Protein AF-A0A822BDF3-F1 (afdb_m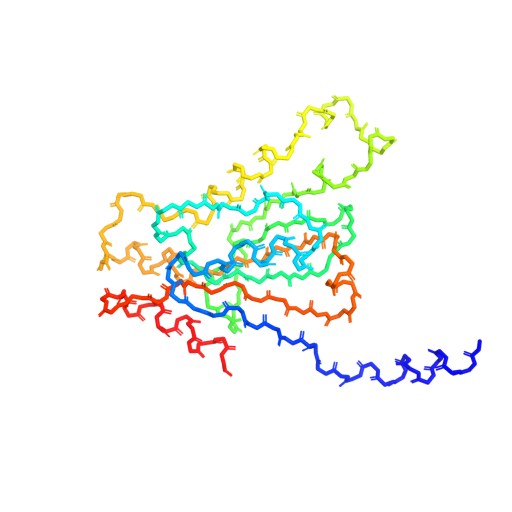onomer_lite)

Secondary structure (DSSP, 8-state):
-HHHHHHHHTTTS-PEEEEE--BTTSSHHHHHHHHTT--S-S---SS----S-EEEEE--GGG-EEEEEES-TTS-EEEEEEE-GGGTS-TTS--TTGGG--HHHHHHHHHHHHSPPTTS-TT-HHHHHHHT-EEEEEE--TTGGGTEEEEE-PPB-TT--HHHHHHHHTT-

Organism: NCBI:txid392032

Foldseek 3Di:
DVVVVVVVVPVPPDQAEAEQAAAPPPCSQVCVCVLQVHHNLEDDDHDFQALAKEKEAADPLQQWKKFWWAPADPDTDTPDIGRRSLARDDPVPDDPVSVPDYSVNSNVVNSVLGGQDPPDDQAHPVNLRSRRIHMYTYYHGPNNVVRYMYIYAGHDDPDHHVSSVVNVVSVD

InterPro domains:
  IPR027417 P-loop containing nucleoside triphosphate hydrolase [G3DSA:3.40.50.300] (18-169)
  IPR027417 P-loop containing nucleoside triphosphate hydrolase [SSF52540] (13-159)
  IPR045063 Dynamin, N-terminal [PF00350] (18-157)

Structure (mmCIF, N/CA/C/O backbone):
data_AF-A0A822BDF3-F1
#
_entry.id   AF-A0A822BDF3-F1
#
loop_
_atom_site.group_PDB
_atom_site.id
_atom_site.type_symbol
_atom_site.label_atom_id
_atom_site.label_alt_id
_atom_site.label_comp_id
_atom_site.label_asym_id
_atom_site.label_entity_id
_atom_site.label_seq_id
_atom_site.pdbx_PDB_ins_code
_atom_site.Cartn_x
_atom_site.Cartn_y
_atom_site.Cartn_z
_atom_site.occupancy
_atom_site.B_iso_or_equiv
_atom_site.auth_seq_id
_atom_site.auth_comp_id
_atom_site.auth_asym_id
_atom_site.auth_atom_id
_atom_site.pdbx_PDB_model_num
ATOM 1 N N . SER A 1 1 ? -9.858 -18.990 30.419 1.00 60.47 1 SER A N 1
ATOM 2 C CA . SER A 1 1 ? -9.818 -20.350 29.847 1.00 60.47 1 SER A CA 1
ATOM 3 C C . SER A 1 1 ? -8.378 -20.661 29.498 1.00 60.47 1 SER A C 1
ATOM 5 O O . SER A 1 1 ? -7.812 -19.934 28.689 1.00 60.47 1 SER A O 1
ATOM 7 N N . ASP A 1 2 ? -7.784 -21.692 30.100 1.00 58.38 2 ASP A N 1
ATOM 8 C CA . ASP A 1 2 ? -6.378 -22.078 29.877 1.00 58.38 2 ASP A CA 1
ATOM 9 C C . ASP A 1 2 ? -6.056 -22.399 28.407 1.00 58.38 2 ASP A C 1
ATOM 11 O O . ASP A 1 2 ? -4.925 -22.223 27.965 1.00 58.38 2 ASP A O 1
ATOM 15 N N . LYS A 1 3 ? -7.073 -22.714 27.590 1.00 48.81 3 LYS A N 1
ATOM 16 C CA . LYS A 1 3 ? -6.939 -22.865 26.131 1.00 48.81 3 LYS A CA 1
ATOM 17 C C . LYS A 1 3 ? -6.468 -21.586 25.418 1.00 48.81 3 LYS A C 1
ATOM 19 O O . LYS A 1 3 ? -5.695 -21.676 24.473 1.00 48.81 3 LYS A O 1
ATOM 24 N N . MET A 1 4 ? -6.891 -20.399 25.876 1.00 53.84 4 MET A N 1
ATOM 25 C CA . MET A 1 4 ? -6.448 -19.111 25.304 1.00 53.84 4 MET A CA 1
ATOM 26 C C . MET A 1 4 ? -5.009 -18.758 25.690 1.00 53.84 4 MET A C 1
ATOM 28 O O . MET A 1 4 ? -4.361 -17.981 24.995 1.00 53.84 4 MET A O 1
ATOM 32 N N . LYS A 1 5 ? -4.502 -19.317 26.793 1.00 57.72 5 LYS A N 1
ATOM 33 C CA . LYS A 1 5 ? -3.111 -19.136 27.218 1.00 57.72 5 LYS A CA 1
ATOM 34 C C . LYS A 1 5 ? -2.176 -19.988 26.359 1.00 57.72 5 LYS A C 1
ATOM 36 O O . LYS A 1 5 ? -1.221 -19.456 25.814 1.00 57.72 5 LYS A O 1
ATOM 41 N N . ILE A 1 6 ? -2.561 -21.243 26.115 1.00 58.34 6 ILE A N 1
ATOM 42 C CA . ILE A 1 6 ? -1.851 -22.175 25.226 1.00 58.34 6 ILE A CA 1
ATOM 43 C C . ILE A 1 6 ? -1.781 -21.625 23.789 1.00 58.34 6 ILE A C 1
ATOM 45 O O . ILE A 1 6 ? -0.707 -21.584 23.206 1.00 58.34 6 ILE A O 1
ATOM 49 N N . LEU A 1 7 ? -2.881 -21.101 23.231 1.00 53.97 7 LEU A N 1
ATOM 50 C CA . LEU A 1 7 ? -2.868 -20.456 21.903 1.00 53.97 7 LEU A CA 1
ATOM 51 C C . LEU A 1 7 ? -1.951 -19.220 21.828 1.00 53.97 7 LEU A C 1
ATOM 53 O O . LEU A 1 7 ? -1.361 -18.961 20.785 1.00 53.97 7 LEU A O 1
ATOM 57 N N . ASN A 1 8 ? -1.813 -18.469 22.925 1.00 57.12 8 ASN A N 1
ATOM 58 C CA . ASN A 1 8 ? -0.892 -17.333 22.997 1.00 57.12 8 ASN A CA 1
ATOM 59 C C . ASN A 1 8 ? 0.572 -17.756 23.199 1.00 57.12 8 ASN A C 1
ATOM 61 O O . ASN A 1 8 ? 1.459 -17.007 22.809 1.00 57.12 8 ASN A O 1
ATOM 65 N N . GLU A 1 9 ? 0.834 -18.925 23.784 1.00 53.66 9 GLU A N 1
ATOM 66 C CA . GLU A 1 9 ? 2.182 -19.500 23.911 1.00 53.66 9 GLU A CA 1
ATOM 67 C C . GLU A 1 9 ? 2.686 -20.089 22.579 1.00 53.66 9 GLU A C 1
ATOM 69 O O . GLU A 1 9 ? 3.887 -20.097 22.336 1.00 53.66 9 GLU A O 1
ATOM 74 N N . PHE A 1 10 ? 1.779 -20.462 21.666 1.00 50.16 10 PHE A N 1
ATOM 75 C CA . PHE A 1 10 ? 2.088 -20.839 20.276 1.00 50.16 10 PHE A CA 1
ATOM 76 C C . PHE A 1 10 ? 2.166 -19.643 19.299 1.00 50.16 10 PHE A C 1
ATOM 78 O O . PHE A 1 10 ? 2.151 -19.840 18.086 1.00 50.16 10 PHE A O 1
ATOM 85 N N . LYS A 1 11 ? 2.306 -18.398 19.787 1.00 48.06 11 LYS A N 1
ATOM 86 C CA . LYS A 1 11 ? 2.527 -17.165 18.986 1.00 48.06 11 LYS A CA 1
ATOM 87 C C . LYS A 1 11 ? 3.875 -17.105 18.239 1.00 48.06 11 LYS A C 1
ATOM 89 O O . LYS A 1 11 ? 4.392 -16.029 17.963 1.00 48.06 11 LYS A O 1
ATOM 94 N N . THR A 1 12 ? 4.452 -18.249 17.904 1.00 48.97 12 THR A N 1
ATOM 95 C CA . THR A 1 12 ? 5.615 -18.372 17.018 1.00 48.97 12 THR A CA 1
ATOM 96 C C . THR A 1 12 ? 5.219 -18.860 15.629 1.00 48.97 12 THR A C 1
ATOM 98 O O . THR A 1 12 ? 6.073 -19.342 14.893 1.00 48.97 12 THR A O 1
ATOM 101 N N . PHE A 1 13 ? 3.936 -18.796 15.262 1.00 52.25 13 PHE A N 1
ATOM 102 C CA . PHE A 1 13 ? 3.586 -18.893 13.852 1.00 52.25 13 PHE A CA 1
ATOM 103 C C . PHE A 1 13 ? 4.123 -17.642 13.165 1.00 52.25 13 PHE A C 1
ATOM 105 O O . PHE A 1 13 ? 3.762 -16.525 13.535 1.00 52.25 13 PHE A O 1
ATOM 112 N N . GLU A 1 14 ? 5.032 -17.855 12.214 1.00 63.41 14 GLU A N 1
ATOM 113 C CA . GLU A 1 14 ? 5.418 -16.861 11.219 1.00 63.41 14 GLU A CA 1
ATOM 114 C C . GLU A 1 14 ? 4.142 -16.175 10.710 1.00 63.41 14 GLU A C 1
ATOM 116 O O . GLU A 1 14 ? 3.136 -16.847 10.460 1.00 63.41 14 GLU A O 1
ATOM 121 N N . GLU A 1 15 ? 4.144 -14.840 10.651 1.00 75.25 15 GLU A N 1
ATOM 122 C CA . GLU A 1 15 ? 2.994 -14.072 10.163 1.00 75.25 15 GLU A CA 1
ATOM 123 C C . GLU A 1 15 ? 2.497 -14.676 8.844 1.00 75.25 15 GLU A C 1
ATOM 125 O O . GLU A 1 15 ? 3.287 -14.921 7.932 1.00 75.25 15 GLU A O 1
ATOM 130 N N . VAL A 1 16 ? 1.191 -14.931 8.726 1.00 88.69 16 VAL A N 1
ATOM 131 C CA . VAL A 1 16 ? 0.646 -15.490 7.485 1.00 88.69 16 VAL A CA 1
ATOM 132 C C . VAL A 1 16 ? 0.722 -14.409 6.415 1.00 88.69 16 VAL A C 1
ATOM 134 O O . VAL A 1 16 ? 0.063 -13.377 6.525 1.00 88.69 16 VAL A O 1
ATOM 137 N N . GLN A 1 17 ? 1.510 -14.644 5.371 1.00 91.38 17 GLN A N 1
ATOM 138 C CA . GLN A 1 17 ? 1.686 -13.700 4.270 1.00 91.38 17 GLN A CA 1
ATOM 139 C C . GLN A 1 17 ? 0.873 -14.134 3.046 1.00 91.38 17 GLN A C 1
ATOM 141 O O . GLN A 1 17 ? 0.961 -15.273 2.591 1.00 91.38 17 GLN A O 1
ATOM 146 N N . LEU A 1 18 ? 0.078 -13.214 2.499 1.00 92.56 18 LEU A N 1
ATOM 147 C CA . LEU A 1 18 ? -0.719 -13.416 1.290 1.00 92.56 18 LEU A CA 1
ATOM 148 C C . LEU A 1 18 ? -0.289 -12.423 0.212 1.00 92.56 18 LEU A C 1
ATOM 150 O O . LEU A 1 18 ? -0.632 -11.247 0.288 1.00 92.56 18 LEU A O 1
ATOM 154 N N . ALA A 1 19 ? 0.394 -12.896 -0.827 1.00 92.31 19 ALA A N 1
ATOM 155 C CA . ALA A 1 19 ? 0.682 -12.090 -2.010 1.00 92.31 19 ALA A CA 1
ATOM 156 C C . ALA A 1 19 ? -0.431 -12.222 -3.060 1.00 92.31 19 ALA A C 1
ATOM 158 O O . ALA A 1 19 ? -0.803 -13.324 -3.469 1.00 92.31 19 ALA A O 1
ATOM 159 N N . VAL A 1 20 ? -0.960 -11.087 -3.519 1.00 91.88 20 VAL A N 1
ATOM 160 C CA . VAL A 1 20 ? -1.953 -11.007 -4.593 1.00 91.88 20 VAL A CA 1
ATOM 161 C C . VAL A 1 20 ? -1.238 -10.658 -5.892 1.00 91.88 20 VAL A C 1
ATOM 163 O O . VAL A 1 20 ? -0.814 -9.523 -6.113 1.00 91.88 20 VAL A O 1
ATOM 166 N N . CYS A 1 21 ? -1.126 -11.657 -6.765 1.00 88.62 21 CYS A N 1
ATOM 167 C CA . CYS A 1 21 ? -0.378 -11.593 -8.017 1.00 88.62 21 CYS A CA 1
ATOM 168 C C . CYS A 1 21 ? -1.298 -11.744 -9.233 1.00 88.62 21 CYS A C 1
ATOM 170 O O . CYS A 1 21 ? -2.319 -12.431 -9.185 1.00 88.62 21 CYS A O 1
ATOM 172 N N . GLY A 1 22 ? -0.940 -11.116 -10.353 1.00 85.94 22 GLY A N 1
ATOM 173 C CA . GLY A 1 22 ? -1.681 -11.261 -11.608 1.00 85.94 22 GLY A CA 1
ATOM 174 C C . GLY A 1 22 ? -1.492 -10.094 -12.567 1.00 85.94 22 GLY A C 1
ATOM 175 O O . GLY A 1 22 ? -1.015 -9.028 -12.184 1.00 85.94 22 GLY A O 1
ATOM 176 N N . TYR A 1 23 ? -1.911 -10.279 -13.819 1.00 84.94 23 TYR A N 1
ATOM 177 C CA . TYR A 1 23 ? -1.822 -9.259 -14.867 1.00 84.94 23 TYR A CA 1
ATOM 178 C C . TYR A 1 23 ? -2.514 -7.938 -14.494 1.00 84.94 23 TYR A C 1
ATOM 180 O O . TYR A 1 23 ? -3.370 -7.861 -13.602 1.00 84.94 23 TYR A O 1
ATOM 188 N N . ASN A 1 24 ? -2.156 -6.862 -15.195 1.00 81.62 24 ASN A N 1
ATOM 189 C CA . ASN A 1 24 ? -2.893 -5.609 -15.072 1.00 81.62 24 ASN A CA 1
ATOM 190 C C . ASN A 1 24 ? -4.365 -5.792 -15.457 1.00 81.62 24 ASN A C 1
ATOM 192 O O . ASN A 1 24 ? -4.706 -6.547 -16.364 1.00 81.62 24 ASN A O 1
ATOM 196 N N . SER A 1 25 ? -5.243 -5.121 -14.708 1.00 81.62 25 SER A N 1
ATOM 197 C CA . SER A 1 25 ? -6.700 -5.222 -14.859 1.00 81.62 25 SER A CA 1
ATOM 198 C C . SER A 1 25 ? -7.308 -6.623 -14.632 1.00 81.62 25 SER A C 1
ATOM 200 O O . SER A 1 25 ? -8.447 -6.846 -15.026 1.00 81.62 25 SER A O 1
ATOM 202 N N . SER A 1 26 ? -6.626 -7.540 -13.930 1.00 87.00 26 SER A N 1
ATOM 203 C CA . SER A 1 26 ? -7.176 -8.864 -13.567 1.00 87.00 26 SER A CA 1
ATOM 204 C C . SER A 1 26 ? -8.151 -8.862 -12.376 1.00 87.00 26 SER A C 1
ATOM 206 O O . SER A 1 26 ? -8.642 -9.914 -11.981 1.00 87.00 26 SER A O 1
ATOM 208 N N . GLY A 1 27 ? -8.418 -7.697 -11.775 1.00 87.94 27 GLY A N 1
ATOM 209 C CA . GLY A 1 27 ? -9.310 -7.565 -10.618 1.00 87.94 27 GLY A CA 1
ATOM 210 C C . GLY A 1 27 ? -8.632 -7.629 -9.244 1.00 87.94 27 GLY A C 1
ATOM 211 O O . GLY A 1 27 ? -9.346 -7.623 -8.246 1.00 87.94 27 GLY A O 1
ATOM 212 N N . LYS A 1 28 ? -7.288 -7.621 -9.161 1.00 90.31 28 LYS A N 1
ATOM 213 C CA . LYS A 1 28 ? -6.530 -7.631 -7.885 1.00 90.31 28 LYS A CA 1
ATOM 214 C C . LYS A 1 28 ? -7.037 -6.599 -6.877 1.00 90.31 28 LYS A C 1
ATOM 216 O O . LYS A 1 28 ? -7.404 -6.945 -5.763 1.00 90.31 28 LYS A O 1
ATOM 221 N N . THR A 1 29 ? -7.142 -5.340 -7.297 1.00 89.25 29 THR A N 1
ATOM 222 C CA . THR A 1 29 ? -7.598 -4.244 -6.435 1.00 89.25 29 THR A CA 1
ATOM 223 C C . THR A 1 29 ? -9.030 -4.455 -5.939 1.00 89.25 29 THR A C 1
ATOM 225 O O . THR A 1 29 ? -9.319 -4.203 -4.775 1.00 89.25 29 THR A O 1
ATOM 228 N N . SER A 1 30 ? -9.923 -4.965 -6.795 1.00 90.06 30 SER A N 1
ATOM 229 C CA . SER A 1 30 ? -11.306 -5.274 -6.414 1.00 90.06 30 SER A CA 1
ATOM 230 C C . SER A 1 30 ? -11.380 -6.433 -5.421 1.00 90.06 30 SER A C 1
ATOM 232 O O . SER A 1 30 ? -12.142 -6.358 -4.458 1.00 90.06 30 SER A O 1
ATOM 234 N N . PHE A 1 31 ? -10.565 -7.474 -5.623 1.00 92.50 31 PHE A N 1
ATOM 235 C CA . PHE A 1 31 ? -10.399 -8.551 -4.651 1.00 92.50 31 PHE A CA 1
ATOM 236 C C . PHE A 1 31 ? -9.905 -7.999 -3.311 1.00 92.50 31 PHE A C 1
ATOM 238 O O . PHE A 1 31 ? -10.518 -8.283 -2.290 1.00 92.50 31 PHE A O 1
ATOM 245 N N . LEU A 1 32 ? -8.870 -7.154 -3.311 1.00 93.06 32 LEU A N 1
ATOM 246 C CA . LEU A 1 32 ? -8.308 -6.555 -2.098 1.00 93.06 32 LEU A CA 1
ATOM 247 C C . LEU A 1 32 ? -9.313 -5.683 -1.343 1.00 93.06 32 LEU A C 1
ATOM 249 O O . LEU A 1 32 ? -9.397 -5.792 -0.124 1.00 93.06 32 LEU A O 1
ATOM 253 N N . HIS A 1 33 ? -10.108 -4.854 -2.030 1.00 90.56 33 HIS A N 1
ATOM 254 C CA . HIS A 1 33 ? -11.178 -4.083 -1.378 1.00 90.56 33 HIS A CA 1
ATOM 255 C C . HIS A 1 33 ? -12.146 -5.011 -0.638 1.00 90.56 33 HIS A C 1
ATOM 257 O O . HIS A 1 33 ? -12.414 -4.826 0.551 1.00 90.56 33 HIS A O 1
ATOM 263 N N . HIS A 1 34 ? -12.620 -6.058 -1.317 1.00 92.50 34 HIS A N 1
ATOM 264 C CA . HIS A 1 34 ? -13.544 -7.011 -0.712 1.00 92.50 34 HIS A CA 1
ATOM 265 C C . HIS A 1 34 ? -12.898 -7.789 0.444 1.00 92.50 34 HIS A C 1
ATOM 267 O O . HIS A 1 34 ? -13.466 -7.861 1.531 1.00 92.50 34 HIS A O 1
ATOM 273 N N . PHE A 1 35 ? -11.693 -8.316 0.226 1.00 94.06 35 PHE A N 1
ATOM 274 C CA . PHE A 1 35 ? -10.956 -9.138 1.180 1.00 94.06 35 PHE A CA 1
ATOM 275 C C . PHE A 1 35 ? -10.597 -8.366 2.451 1.00 94.06 35 PHE A C 1
ATOM 277 O O . PHE A 1 35 ? -10.816 -8.856 3.552 1.00 94.06 35 PHE A O 1
ATOM 284 N N . LEU A 1 36 ? -10.124 -7.123 2.327 1.00 93.19 36 LEU A N 1
ATOM 285 C CA . LEU A 1 36 ? -9.780 -6.288 3.481 1.00 93.19 36 LEU A CA 1
ATOM 286 C C . LEU A 1 36 ? -11.017 -5.767 4.232 1.00 93.19 36 LEU A C 1
ATOM 288 O O . LEU A 1 36 ? -10.867 -5.147 5.290 1.00 93.19 36 LEU A O 1
ATOM 292 N N . GLY A 1 37 ? -12.230 -5.979 3.708 1.00 89.88 37 GLY A N 1
ATOM 293 C CA . GLY A 1 37 ? -13.466 -5.464 4.300 1.00 89.88 37 GLY A CA 1
ATOM 294 C C . GLY A 1 37 ? -13.516 -3.934 4.309 1.00 89.88 37 GLY A C 1
ATOM 295 O O . GLY A 1 37 ? -14.114 -3.330 5.203 1.00 89.88 37 GLY A O 1
ATOM 296 N N . LYS A 1 38 ? -12.842 -3.293 3.349 1.00 81.56 38 LYS A N 1
ATOM 297 C CA . LYS A 1 38 ? -12.767 -1.835 3.211 1.00 81.56 38 LYS A CA 1
ATOM 298 C C . LYS A 1 38 ? -13.252 -1.425 1.830 1.00 81.56 38 LYS A C 1
ATOM 300 O O . LYS A 1 38 ? -13.026 -2.120 0.852 1.00 81.56 38 LYS A O 1
ATOM 305 N N . GLY A 1 39 ? -13.938 -0.285 1.757 1.00 79.44 39 GLY A N 1
ATOM 306 C CA . GLY A 1 39 ? -14.457 0.246 0.496 1.00 79.44 39 GLY A CA 1
ATOM 307 C C . GLY A 1 39 ? -13.358 0.622 -0.510 1.00 79.44 39 GLY A C 1
ATOM 308 O O . GLY A 1 39 ? -12.203 0.235 -0.389 1.00 79.44 39 GLY A O 1
ATOM 309 N N . ASN A 1 40 ? -13.706 1.436 -1.503 1.00 80.94 40 ASN A N 1
ATOM 310 C CA . ASN A 1 40 ? -12.818 1.791 -2.616 1.00 80.94 40 ASN A CA 1
ATOM 311 C C . ASN A 1 40 ? -11.709 2.795 -2.224 1.00 80.94 40 ASN A C 1
ATOM 313 O O . ASN A 1 40 ? -11.722 3.932 -2.696 1.00 80.94 40 ASN A O 1
ATOM 317 N N . PHE A 1 41 ? -10.770 2.396 -1.361 1.00 82.88 41 PHE A N 1
ATOM 318 C CA . PHE A 1 41 ? -9.692 3.264 -0.865 1.00 82.88 41 PHE A CA 1
ATOM 319 C C . PHE A 1 41 ? -8.393 3.145 -1.675 1.00 82.88 41 PHE A C 1
ATOM 321 O O . PHE A 1 41 ? -7.658 4.116 -1.800 1.00 82.88 41 PHE A O 1
ATOM 328 N N . LEU A 1 42 ? -8.122 1.981 -2.274 1.00 84.81 42 LEU A N 1
ATOM 329 C CA . LEU A 1 42 ? -7.022 1.854 -3.237 1.00 84.81 42 LEU A CA 1
ATOM 330 C C . LEU A 1 42 ? -7.394 2.484 -4.586 1.00 84.81 42 LEU A C 1
ATOM 332 O O . LEU A 1 42 ? -8.556 2.392 -5.014 1.00 84.81 42 LEU A O 1
ATOM 336 N N . PRO A 1 43 ? -6.429 3.100 -5.289 1.00 78.44 43 PRO A N 1
ATOM 337 C CA . PRO A 1 43 ? -6.646 3.563 -6.645 1.00 78.44 43 PRO A CA 1
ATOM 338 C C . PRO A 1 43 ? -6.959 2.365 -7.550 1.00 78.44 43 PRO A C 1
ATOM 340 O O . PRO A 1 43 ? -6.274 1.352 -7.542 1.00 78.44 43 PRO A O 1
ATOM 343 N N . ALA A 1 44 ? -8.023 2.491 -8.339 1.00 71.12 44 ALA A N 1
ATOM 344 C CA . ALA A 1 44 ? -8.437 1.507 -9.332 1.00 71.12 44 ALA A CA 1
ATOM 345 C C . ALA A 1 44 ? -8.698 2.243 -10.649 1.00 71.12 44 ALA A C 1
ATOM 347 O O . ALA A 1 44 ? -9.336 3.300 -10.649 1.00 71.12 44 ALA A O 1
ATOM 348 N N . GLY A 1 45 ? -8.199 1.704 -11.761 1.00 61.72 45 GLY A N 1
ATOM 349 C CA . GLY A 1 45 ? -8.285 2.335 -13.077 1.00 61.72 45 GLY A CA 1
ATOM 350 C C . GLY A 1 45 ? -7.739 1.445 -14.194 1.00 61.72 45 GLY A C 1
ATOM 351 O O . GLY A 1 45 ? -7.158 0.391 -13.939 1.00 61.72 45 GLY A O 1
ATOM 352 N N . LYS A 1 46 ? -7.949 1.863 -15.448 1.00 48.56 46 LYS A N 1
ATOM 353 C CA . LYS A 1 46 ? -7.352 1.213 -16.624 1.00 48.56 46 LYS A CA 1
ATOM 354 C C . LYS A 1 46 ? -5.885 1.653 -16.738 1.00 48.56 46 LYS A C 1
ATOM 356 O O . LYS A 1 46 ? -5.637 2.841 -16.919 1.00 48.56 46 LYS A O 1
ATOM 361 N N . GLY A 1 47 ? -4.943 0.714 -16.630 1.00 54.69 47 GLY A N 1
ATOM 362 C CA . GLY A 1 47 ? -3.494 0.957 -16.727 1.00 54.69 47 GLY A CA 1
ATOM 363 C C . GLY A 1 47 ? -2.695 0.373 -15.555 1.00 54.69 47 GLY A C 1
ATOM 364 O O . GLY A 1 47 ? -3.266 -0.250 -14.661 1.00 54.69 47 GLY A O 1
ATOM 365 N N . ALA A 1 48 ? -1.374 0.572 -15.560 1.00 56.19 48 ALA A N 1
ATOM 366 C CA . ALA A 1 48 ? -0.488 0.208 -14.451 1.00 56.19 48 ALA A CA 1
ATOM 367 C C . ALA A 1 48 ? -0.706 1.177 -13.274 1.00 56.19 48 ALA A C 1
ATOM 369 O O . ALA A 1 48 ? -0.038 2.204 -13.162 1.00 56.19 48 ALA A O 1
ATOM 370 N N . VAL A 1 49 ? -1.722 0.897 -12.456 1.00 59.56 49 VAL A N 1
ATOM 371 C CA . VAL A 1 49 ? -2.101 1.742 -11.311 1.00 59.56 49 VAL A CA 1
ATOM 372 C C . VAL A 1 49 ? -1.249 1.430 -10.082 1.00 59.56 49 VAL A C 1
ATOM 374 O O . VAL A 1 49 ? -0.871 2.354 -9.370 1.00 59.56 49 VAL A O 1
ATOM 377 N N . THR A 1 50 ? -0.898 0.160 -9.875 1.00 62.38 50 THR A N 1
ATOM 378 C CA . THR A 1 50 ? 0.035 -0.271 -8.832 1.00 62.38 50 THR A CA 1
ATOM 379 C C . THR A 1 50 ? 1.357 -0.634 -9.505 1.00 62.38 50 THR A C 1
ATOM 381 O O . THR A 1 50 ? 1.434 -1.636 -10.210 1.00 62.38 50 THR A O 1
ATOM 384 N N . ALA A 1 51 ? 2.377 0.211 -9.354 1.00 76.44 51 ALA A N 1
ATOM 385 C CA . ALA A 1 51 ? 3.733 -0.036 -9.867 1.00 76.44 51 ALA A CA 1
ATOM 386 C C . ALA A 1 51 ? 4.770 -0.190 -8.736 1.00 76.44 51 ALA A C 1
ATOM 388 O O . ALA A 1 51 ? 5.963 -0.283 -8.992 1.00 76.44 51 ALA A O 1
ATOM 389 N N . ARG A 1 52 ? 4.297 -0.246 -7.487 1.00 86.62 52 ARG A N 1
ATOM 390 C CA . ARG A 1 52 ? 5.072 -0.513 -6.272 1.00 86.62 52 ARG A CA 1
ATOM 391 C C . ARG A 1 52 ? 4.462 -1.700 -5.544 1.00 86.62 52 ARG A C 1
ATOM 393 O O . ARG A 1 52 ? 3.262 -1.935 -5.666 1.00 86.62 52 ARG A O 1
ATOM 400 N N . VAL A 1 53 ? 5.260 -2.419 -4.768 1.00 89.38 53 VAL A N 1
ATOM 401 C CA . VAL A 1 53 ? 4.716 -3.412 -3.835 1.00 89.38 53 VAL A CA 1
ATOM 402 C C . VAL A 1 53 ? 4.036 -2.673 -2.682 1.00 89.38 53 VAL A C 1
ATOM 404 O O . VAL A 1 53 ? 4.599 -1.725 -2.125 1.00 89.38 53 VAL A O 1
ATOM 407 N N . VAL A 1 54 ? 2.820 -3.094 -2.331 1.00 92.56 54 VAL A N 1
ATOM 408 C CA . VAL A 1 54 ? 2.058 -2.531 -1.210 1.00 92.56 54 VAL A CA 1
ATOM 409 C C . VAL A 1 54 ? 1.805 -3.615 -0.182 1.00 92.56 54 VAL A C 1
ATOM 411 O O . VAL A 1 54 ? 1.115 -4.586 -0.469 1.00 92.56 54 VAL A O 1
ATOM 414 N N . LYS A 1 55 ? 2.323 -3.437 1.025 1.00 94.25 55 LYS A N 1
ATOM 415 C CA . LYS A 1 55 ? 2.076 -4.296 2.179 1.00 94.25 55 LYS A CA 1
ATOM 416 C C . LYS A 1 55 ? 0.941 -3.716 3.017 1.00 94.25 55 LYS A C 1
ATOM 418 O O . LYS A 1 55 ? 0.983 -2.550 3.395 1.00 94.25 55 LYS A O 1
ATOM 423 N N . PHE A 1 56 ? -0.043 -4.533 3.353 1.00 95.62 56 PHE A N 1
ATOM 424 C CA . PHE A 1 56 ? -1.105 -4.217 4.294 1.00 95.62 56 PHE A CA 1
ATOM 425 C C . PHE A 1 56 ? -0.874 -4.971 5.592 1.00 95.62 56 PHE A C 1
ATOM 427 O O . PHE A 1 56 ? -0.745 -6.196 5.591 1.00 95.62 56 PHE A O 1
ATOM 434 N N . SER A 1 57 ? -0.887 -4.232 6.693 1.00 95.94 57 SER A N 1
ATOM 435 C CA . SER A 1 57 ? -0.770 -4.779 8.040 1.00 95.94 57 SER A CA 1
ATOM 436 C C . SER A 1 57 ? -1.852 -4.197 8.938 1.00 95.94 57 SER A C 1
ATOM 438 O O . SER A 1 57 ? -2.407 -3.125 8.677 1.00 95.94 57 SER A O 1
ATOM 440 N N . TYR A 1 58 ? -2.187 -4.921 10.000 1.00 96.00 58 TYR A N 1
ATOM 441 C CA . TYR A 1 58 ? -3.169 -4.435 10.954 1.00 96.00 58 TYR A CA 1
ATOM 442 C C . TYR A 1 58 ? -2.622 -3.253 11.753 1.00 96.00 58 TYR A C 1
ATOM 444 O O . TYR A 1 58 ? -1.477 -3.260 12.202 1.00 96.00 58 TYR A O 1
ATOM 452 N N . ALA A 1 59 ? -3.478 -2.262 11.973 1.00 96.56 59 ALA A N 1
ATOM 453 C CA . ALA A 1 59 ? -3.350 -1.322 13.074 1.00 96.56 59 ALA A CA 1
ATOM 454 C C . ALA A 1 59 ? -4.745 -0.900 13.544 1.00 96.56 59 ALA A C 1
ATOM 456 O O . ALA A 1 59 ? -5.665 -0.835 12.721 1.00 96.56 59 ALA A O 1
ATOM 457 N N . PRO A 1 60 ? -4.919 -0.571 14.833 1.00 95.56 60 PRO A N 1
ATOM 458 C CA . PRO A 1 60 ? -6.142 0.072 15.293 1.00 95.56 60 PRO A CA 1
ATOM 459 C C . PRO A 1 60 ? -6.351 1.417 14.575 1.00 95.56 60 PRO A C 1
ATOM 461 O O . PRO A 1 60 ? -5.423 1.995 14.003 1.00 95.56 60 PRO A O 1
ATOM 464 N N . ALA A 1 61 ? -7.586 1.927 14.593 1.00 93.31 61 ALA A N 1
ATOM 465 C CA . ALA A 1 61 ? -7.957 3.136 13.857 1.00 93.31 61 ALA A CA 1
ATOM 466 C C . ALA A 1 61 ? -7.111 4.356 14.250 1.00 93.31 61 ALA A C 1
ATOM 468 O O . ALA A 1 61 ? -6.798 5.178 13.397 1.00 93.31 61 ALA A O 1
ATOM 469 N N . GLU A 1 62 ? -6.712 4.454 15.515 1.00 93.81 62 GLU A N 1
ATOM 470 C CA . GLU A 1 62 ? -5.891 5.519 16.091 1.00 93.81 62 GLU A CA 1
ATOM 471 C C . GLU A 1 62 ? -4.458 5.531 15.543 1.00 93.81 62 GLU A C 1
ATOM 473 O O . GLU A 1 62 ? -3.821 6.586 15.512 1.00 93.81 62 GLU A O 1
ATOM 478 N N . GLU A 1 63 ? -3.970 4.389 15.062 1.00 96.38 63 GLU A N 1
ATOM 479 C CA . GLU A 1 63 ? -2.598 4.193 14.581 1.00 96.38 63 GLU A CA 1
ATOM 480 C C . GLU A 1 63 ? -2.509 3.978 13.066 1.00 96.38 63 GLU A C 1
ATOM 482 O O . GLU A 1 63 ? -1.425 3.677 12.547 1.00 96.38 63 GLU A O 1
ATOM 487 N N . ALA A 1 64 ? -3.633 4.115 12.356 1.00 95.75 64 ALA A N 1
ATOM 488 C CA . ALA A 1 64 ? -3.682 3.897 10.923 1.00 95.75 64 ALA A CA 1
ATOM 489 C C . ALA A 1 64 ? -2.748 4.872 10.193 1.00 95.75 64 ALA A C 1
ATOM 491 O O . ALA A 1 64 ? -2.778 6.088 10.404 1.00 95.75 64 ALA A O 1
ATOM 492 N N . ARG A 1 65 ? -1.903 4.342 9.309 1.00 96.88 65 ARG A N 1
ATOM 493 C CA . ARG A 1 65 ? -0.831 5.111 8.665 1.00 96.88 65 ARG A CA 1
ATOM 494 C C . ARG A 1 65 ? -0.406 4.509 7.336 1.00 96.88 65 ARG A C 1
ATOM 496 O O . ARG A 1 65 ? -0.601 3.321 7.096 1.00 96.88 65 ARG A O 1
ATOM 503 N N . LEU A 1 66 ? 0.217 5.333 6.503 1.00 96.44 66 LEU A N 1
ATOM 504 C CA . LEU A 1 66 ? 0.944 4.903 5.313 1.00 96.44 66 LEU A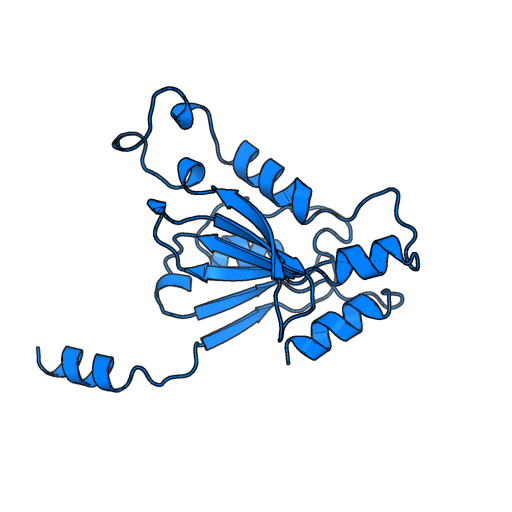 CA 1
ATOM 505 C C . LEU A 1 66 ? 2.415 5.282 5.466 1.00 96.44 66 LEU A C 1
ATOM 507 O O . LEU A 1 66 ? 2.727 6.421 5.821 1.00 96.44 66 LEU A O 1
ATOM 511 N N . LEU A 1 67 ? 3.304 4.335 5.189 1.00 96.38 67 LEU A N 1
ATOM 512 C CA . LEU A 1 67 ? 4.745 4.536 5.125 1.00 96.38 67 LEU A CA 1
ATOM 513 C C . LEU A 1 67 ? 5.209 4.369 3.684 1.00 96.38 67 LEU A C 1
ATOM 515 O O . LEU A 1 67 ? 4.836 3.405 3.017 1.00 96.38 67 LEU A O 1
ATOM 519 N N . VAL A 1 68 ? 6.051 5.292 3.232 1.00 94.50 68 VAL A N 1
ATOM 520 C CA . VAL A 1 68 ? 6.855 5.108 2.021 1.00 94.50 68 VAL A CA 1
ATOM 521 C C . VAL A 1 68 ? 8.246 4.715 2.478 1.00 94.50 68 VAL A C 1
ATOM 523 O O . VAL A 1 68 ? 8.910 5.503 3.158 1.00 94.50 68 VAL A O 1
ATOM 526 N N . GLN A 1 69 ? 8.669 3.511 2.126 1.00 93.75 69 GLN A N 1
ATOM 527 C CA . GLN A 1 69 ? 9.944 2.941 2.533 1.00 93.75 69 GLN A CA 1
ATOM 528 C C . GLN A 1 69 ? 10.862 2.871 1.315 1.00 93.75 69 GLN A C 1
ATOM 530 O O . GLN A 1 69 ? 10.485 2.319 0.285 1.00 93.75 69 GLN A O 1
ATOM 535 N N . GLY A 1 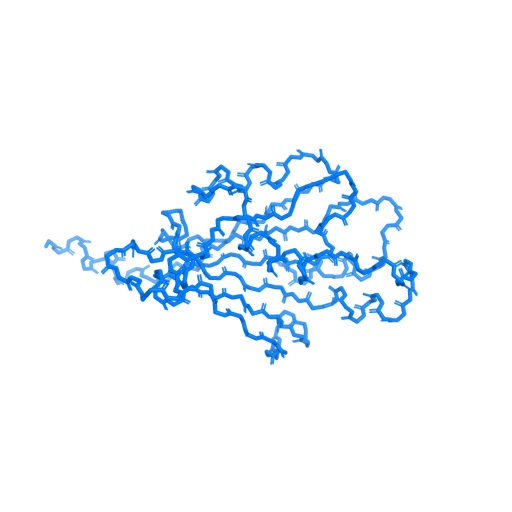70 ? 12.058 3.441 1.429 1.00 90.25 70 GLY A N 1
ATOM 536 C CA . GLY A 1 70 ? 13.134 3.235 0.459 1.00 90.25 70 GLY A CA 1
ATOM 537 C C . GLY A 1 70 ? 14.188 2.268 0.986 1.00 90.25 70 GLY A C 1
ATOM 538 O O . GLY A 1 70 ? 14.090 1.803 2.117 1.00 90.25 70 GLY A O 1
ATOM 539 N N . GLY A 1 71 ? 15.229 2.007 0.193 1.00 79.69 71 GLY A N 1
ATOM 540 C CA . GLY A 1 71 ? 16.350 1.152 0.616 1.00 79.69 71 GLY A CA 1
ATOM 541 C C . GLY A 1 71 ? 16.104 -0.355 0.470 1.00 79.69 71 GLY A C 1
ATOM 542 O O . GLY A 1 71 ? 16.923 -1.143 0.933 1.00 79.69 71 GLY A O 1
ATOM 543 N N . GLY A 1 72 ? 15.015 -0.751 -0.198 1.00 74.25 72 GLY A N 1
ATOM 544 C CA . GLY A 1 72 ? 14.659 -2.150 -0.439 1.00 74.25 72 GLY A CA 1
ATOM 545 C C . GLY A 1 72 ? 13.965 -2.828 0.747 1.00 74.25 72 GLY A C 1
ATOM 546 O O . GLY A 1 72 ? 13.833 -2.262 1.834 1.00 74.25 72 GLY A O 1
ATOM 547 N N . PHE A 1 73 ? 13.505 -4.061 0.530 1.00 73.00 73 PHE A N 1
ATOM 548 C CA . PHE A 1 73 ? 12.629 -4.779 1.464 1.00 73.00 73 PHE A CA 1
ATOM 549 C C . PHE A 1 73 ? 13.328 -5.203 2.770 1.00 73.00 73 PHE A C 1
ATOM 551 O O . PHE A 1 73 ? 12.723 -5.195 3.841 1.00 73.00 73 PHE A O 1
ATOM 558 N N . HIS A 1 74 ? 14.623 -5.531 2.703 1.00 77.00 74 HIS A N 1
ATOM 559 C CA . HIS A 1 74 ? 15.397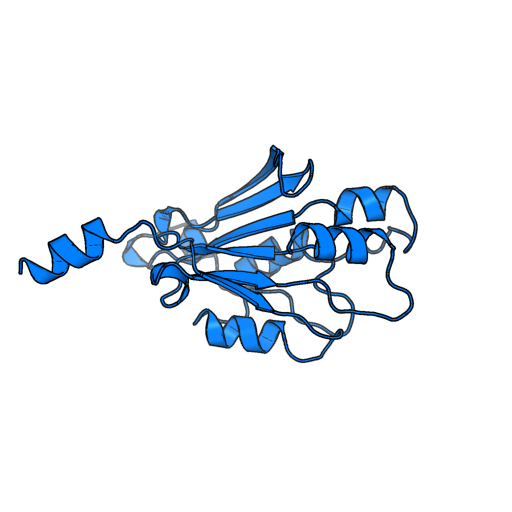 -6.046 3.842 1.00 77.00 74 HIS A CA 1
ATOM 560 C C . HIS A 1 74 ? 16.055 -4.967 4.709 1.00 77.00 74 HIS A C 1
ATOM 562 O O . HIS A 1 74 ? 16.563 -5.258 5.792 1.00 77.00 74 HIS A O 1
ATOM 568 N N . SER A 1 75 ? 16.104 -3.721 4.245 1.00 81.94 75 SER A N 1
ATOM 569 C CA . SER A 1 75 ? 16.700 -2.607 4.993 1.00 81.94 75 SER A CA 1
ATOM 570 C C . SER A 1 75 ? 15.911 -1.322 4.756 1.00 81.94 75 SER A C 1
ATOM 572 O O . SER A 1 75 ? 16.440 -0.351 4.210 1.00 81.94 75 SER A O 1
ATOM 574 N N . PRO A 1 76 ? 14.627 -1.317 5.154 1.00 87.25 76 PRO A N 1
ATOM 575 C CA . PRO A 1 76 ? 13.743 -0.210 4.863 1.00 87.25 76 PRO A CA 1
ATOM 576 C C . PRO A 1 76 ? 14.128 1.049 5.630 1.00 87.25 76 PRO A C 1
ATOM 578 O O . PRO A 1 76 ? 14.371 1.027 6.838 1.00 87.25 76 PRO A O 1
ATOM 581 N N . VAL A 1 77 ? 14.116 2.172 4.920 1.00 92.12 77 VAL A N 1
ATOM 582 C CA . VAL A 1 77 ? 14.261 3.511 5.484 1.00 92.12 77 VAL A CA 1
ATOM 583 C C . VAL A 1 77 ? 12.997 4.300 5.188 1.00 92.12 77 VAL A C 1
ATOM 585 O O . VAL A 1 77 ? 12.646 4.526 4.028 1.00 92.12 77 VAL A O 1
ATOM 588 N N . THR A 1 78 ? 12.332 4.768 6.243 1.00 95.31 78 THR A N 1
ATOM 589 C CA . THR A 1 78 ? 11.106 5.554 6.104 1.00 95.31 78 THR A CA 1
ATOM 590 C C . THR A 1 78 ? 11.413 6.907 5.476 1.00 95.31 78 THR A C 1
ATOM 592 O O . THR A 1 78 ? 12.038 7.770 6.089 1.00 95.31 78 THR A O 1
ATOM 595 N N . LYS A 1 79 ? 10.936 7.094 4.244 1.00 94.88 79 LYS A N 1
ATOM 596 C CA . LYS A 1 79 ? 11.020 8.348 3.488 1.00 94.88 79 LYS A CA 1
ATOM 597 C C . LYS A 1 79 ? 9.867 9.285 3.826 1.00 94.88 79 LYS A C 1
ATOM 599 O O . LYS A 1 79 ? 10.060 10.496 3.908 1.00 94.88 79 LYS A O 1
ATOM 604 N N . LYS A 1 80 ? 8.660 8.736 3.994 1.00 95.62 80 LYS A N 1
ATOM 605 C CA . LYS A 1 80 ? 7.446 9.501 4.312 1.00 95.62 80 LYS A CA 1
ATOM 606 C C . LYS A 1 80 ? 6.534 8.724 5.256 1.00 95.62 80 LYS A C 1
ATOM 608 O O . LYS A 1 80 ? 6.468 7.499 5.187 1.00 95.62 80 LYS A O 1
ATOM 613 N N . LEU A 1 81 ? 5.795 9.466 6.077 1.00 95.62 81 LEU A N 1
ATOM 614 C CA . LEU A 1 81 ? 4.760 8.970 6.980 1.00 95.62 81 LEU A CA 1
ATOM 615 C C . LEU A 1 81 ? 3.497 9.814 6.791 1.00 95.62 81 LEU A C 1
ATOM 617 O O . LEU A 1 81 ? 3.533 11.032 6.963 1.00 95.62 81 LEU A O 1
ATOM 621 N N . PHE A 1 82 ? 2.380 9.155 6.502 1.00 94.88 82 PHE A N 1
ATOM 622 C CA . PHE A 1 82 ? 1.064 9.777 6.411 1.00 94.88 82 PHE A CA 1
ATOM 623 C C . PHE A 1 82 ? 0.160 9.232 7.506 1.00 94.88 82 PHE A C 1
ATOM 625 O O . PHE A 1 82 ? 0.041 8.020 7.684 1.00 94.88 82 PHE A O 1
ATOM 632 N N . ASN A 1 83 ? -0.498 10.136 8.227 1.00 93.69 83 ASN A N 1
ATOM 633 C CA . ASN A 1 83 ? -1.476 9.778 9.243 1.00 93.69 83 ASN A CA 1
ATOM 634 C C . ASN A 1 83 ? -2.831 9.496 8.581 1.00 93.69 83 ASN A C 1
ATOM 636 O O . ASN A 1 83 ? -3.481 10.417 8.074 1.00 93.69 83 ASN A O 1
ATOM 640 N N . LEU A 1 84 ? -3.259 8.233 8.615 1.00 92.81 84 LEU A N 1
ATOM 641 C CA . LEU A 1 84 ? -4.545 7.802 8.076 1.00 92.81 84 LEU A CA 1
ATOM 642 C C . LEU A 1 84 ? -5.634 7.673 9.150 1.00 92.81 84 LEU A C 1
ATOM 644 O O . LEU A 1 84 ? -6.800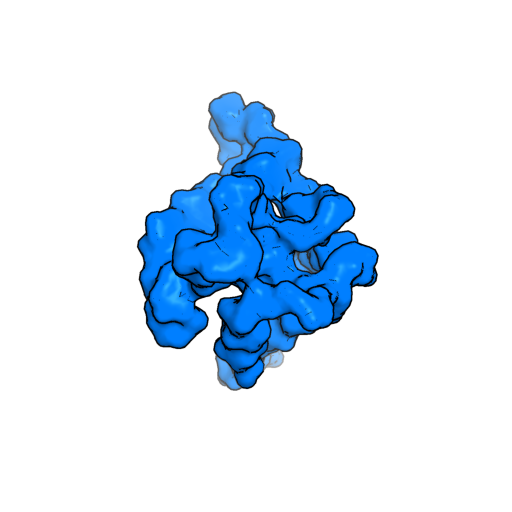 7.501 8.797 1.00 92.81 84 LEU A O 1
ATOM 648 N N . SER A 1 85 ? -5.305 7.800 10.437 1.00 92.62 85 SER A N 1
ATOM 649 C CA . SER A 1 85 ? -6.257 7.664 11.545 1.00 92.62 85 SER A CA 1
ATOM 650 C C . SER A 1 85 ? -7.532 8.501 11.388 1.00 92.62 85 SER A C 1
ATOM 652 O O . SER A 1 85 ? -8.624 7.972 11.620 1.00 92.62 85 SER A O 1
ATOM 654 N N . PRO A 1 86 ? -7.478 9.763 10.902 1.00 89.75 86 PRO A N 1
ATOM 655 C CA . PRO A 1 86 ? -8.682 10.556 10.667 1.00 89.75 86 PRO A CA 1
ATOM 656 C C . PRO A 1 86 ? -9.705 9.926 9.714 1.00 89.75 86 PRO A C 1
ATOM 658 O O . PRO A 1 86 ? -10.851 10.350 9.736 1.00 89.75 86 PRO A O 1
ATOM 661 N N . TYR A 1 87 ? -9.326 8.952 8.882 1.00 87.50 87 TYR A N 1
ATOM 662 C CA . TYR A 1 87 ? -10.234 8.282 7.945 1.00 87.50 87 TYR A CA 1
ATOM 663 C C . TYR A 1 87 ? -10.943 7.059 8.541 1.00 87.50 87 TYR A C 1
ATOM 665 O O . TYR A 1 87 ? -11.882 6.543 7.933 1.00 87.50 87 TYR A O 1
ATOM 673 N N . PHE A 1 88 ? -10.502 6.586 9.710 1.00 88.25 88 PHE A N 1
ATOM 674 C CA . PHE A 1 88 ? -10.996 5.350 10.321 1.00 88.25 88 PHE A CA 1
ATOM 675 C C . PHE A 1 88 ? -11.627 5.539 11.702 1.00 88.25 88 PHE A C 1
ATOM 677 O O . PHE A 1 88 ? -12.342 4.648 12.158 1.00 88.25 88 PHE A O 1
ATOM 684 N N . LEU A 1 89 ? -11.393 6.676 12.361 1.00 86.62 89 LEU A N 1
ATOM 685 C CA . LEU A 1 89 ? -12.034 7.003 13.635 1.00 86.62 89 LEU A CA 1
ATOM 686 C C . LEU A 1 89 ? -13.548 7.191 13.470 1.00 86.62 89 LEU A C 1
ATOM 688 O O . LEU A 1 89 ? -14.029 7.664 12.443 1.00 86.62 89 LEU A O 1
ATOM 692 N N . SER A 1 90 ? -14.321 6.853 14.501 1.00 74.56 90 SER A N 1
ATOM 693 C CA . SER A 1 90 ? -15.762 7.128 14.499 1.00 74.56 90 SER A CA 1
ATOM 694 C C . SER A 1 90 ? -16.041 8.634 14.621 1.00 74.56 90 SER A C 1
ATOM 696 O O . SER A 1 90 ? -15.261 9.378 15.215 1.00 74.56 90 SER A O 1
ATOM 698 N N . THR A 1 91 ? -17.194 9.110 14.138 1.00 66.81 91 THR A N 1
ATOM 699 C CA . THR A 1 91 ? -17.585 10.536 14.227 1.00 66.81 91 THR A CA 1
ATOM 700 C C . THR A 1 91 ? -17.612 11.087 15.654 1.00 66.81 91 THR A C 1
ATOM 702 O O . THR A 1 91 ? -17.472 12.296 15.842 1.00 66.81 91 THR A O 1
ATOM 705 N N . ASN A 1 92 ? -17.779 10.213 16.652 1.00 63.84 92 ASN A N 1
ATOM 706 C CA . ASN A 1 92 ? -17.784 10.563 18.075 1.00 63.84 92 ASN A CA 1
ATOM 707 C C . ASN A 1 92 ? -16.368 10.754 18.646 1.00 63.84 92 ASN A C 1
ATOM 709 O O . ASN A 1 92 ? -16.218 11.330 19.718 1.00 63.84 92 ASN A O 1
ATOM 713 N N . GLN A 1 93 ? -15.341 10.301 17.926 1.00 62.66 93 GLN A N 1
ATOM 714 C CA . GLN A 1 93 ? -13.923 10.430 18.274 1.00 62.66 93 GLN A CA 1
ATOM 715 C C . GLN A 1 93 ? -13.210 11.505 17.432 1.00 62.66 93 GLN A C 1
ATOM 717 O O . GLN A 1 93 ? -12.013 11.727 17.595 1.00 62.66 93 GLN A O 1
ATOM 722 N N . MET A 1 94 ? -13.924 12.180 16.523 1.00 64.19 94 MET A N 1
ATOM 723 C CA . MET A 1 94 ? -13.356 13.171 15.607 1.00 64.19 94 MET A CA 1
ATOM 724 C C . MET A 1 94 ? -13.553 14.614 16.085 1.00 64.19 94 MET A C 1
ATOM 726 O O . MET A 1 94 ? -14.655 15.035 16.451 1.00 64.19 94 MET A O 1
ATOM 730 N N . THR A 1 95 ? -12.504 15.423 15.944 1.00 71.00 95 THR A N 1
ATOM 731 C CA . THR A 1 95 ? -12.582 16.890 16.040 1.00 71.00 95 THR A CA 1
ATOM 732 C C . THR A 1 95 ? -13.398 17.496 14.888 1.00 71.00 95 THR A C 1
ATOM 734 O O . THR A 1 95 ? -13.560 16.896 13.823 1.00 71.00 95 THR A O 1
ATOM 737 N N . THR A 1 96 ? -13.879 18.734 15.051 1.00 64.44 96 THR A N 1
ATOM 738 C CA . THR A 1 96 ? -14.643 19.467 14.018 1.00 64.44 96 THR A CA 1
ATOM 739 C C . THR A 1 96 ? -13.893 19.588 12.683 1.00 64.44 96 THR A C 1
ATOM 741 O O . THR A 1 96 ? -14.520 19.596 11.627 1.00 64.44 96 THR A O 1
ATOM 744 N N . GLN A 1 97 ? -12.556 19.626 12.713 1.00 60.56 97 GLN A N 1
ATOM 745 C CA . GLN A 1 97 ? -11.702 19.690 11.523 1.00 60.56 97 GLN A CA 1
ATOM 746 C C . GLN A 1 97 ? -11.549 18.324 10.825 1.00 60.56 97 GLN A C 1
ATOM 748 O O . GLN A 1 97 ? -11.426 18.273 9.604 1.00 60.56 97 GLN A O 1
ATOM 753 N N . GLN A 1 98 ? -11.625 17.216 11.572 1.00 65.19 98 GLN A N 1
ATOM 754 C CA . GLN A 1 98 ? -11.525 15.847 11.040 1.00 65.19 98 GLN A CA 1
ATOM 755 C C . GLN A 1 98 ? -12.831 15.351 10.408 1.00 65.19 98 GLN A C 1
ATOM 757 O O . GLN A 1 98 ? -12.783 14.578 9.457 1.00 65.19 98 GLN A O 1
ATOM 762 N N . LYS A 1 99 ? -13.989 15.870 10.840 1.00 61.31 99 LYS A N 1
ATOM 763 C CA . LYS A 1 99 ? -15.318 15.506 10.300 1.00 61.31 99 LYS A CA 1
ATOM 764 C C . LYS A 1 99 ? -15.506 15.775 8.798 1.00 61.31 99 LYS A C 1
ATOM 766 O O . LYS A 1 99 ? -16.504 15.346 8.231 1.00 61.31 99 LYS A O 1
ATOM 771 N N . ARG A 1 100 ? -14.589 16.509 8.157 1.00 59.00 100 ARG A N 1
ATOM 772 C CA . ARG A 1 100 ? -14.635 16.818 6.717 1.00 59.00 100 ARG A CA 1
ATOM 773 C C . ARG A 1 100 ? -13.921 15.791 5.838 1.00 59.00 100 ARG A C 1
ATOM 775 O O . ARG A 1 100 ? -14.167 15.797 4.636 1.00 59.00 100 ARG A O 1
ATOM 782 N N . LYS A 1 101 ? -13.069 14.938 6.417 1.00 67.38 101 LYS A N 1
ATOM 783 C CA . LYS A 1 101 ? -12.310 13.933 5.672 1.00 67.38 101 LYS A CA 1
ATOM 784 C C . LYS A 1 101 ? -13.194 12.723 5.376 1.00 67.38 101 LYS A C 1
ATOM 786 O O . LYS A 1 101 ? -13.715 12.092 6.292 1.00 67.38 101 LYS A O 1
ATOM 791 N N . ASN A 1 102 ? -13.389 12.423 4.098 1.00 70.69 102 ASN A N 1
ATOM 792 C CA . ASN A 1 102 ? -14.236 11.325 3.631 1.00 70.69 102 ASN A CA 1
ATOM 793 C C . ASN A 1 102 ? -13.415 10.269 2.858 1.00 70.69 102 ASN A C 1
ATOM 795 O O . ASN A 1 102 ? -12.216 10.423 2.638 1.00 70.69 102 ASN A O 1
ATOM 799 N N . ALA A 1 103 ? -14.057 9.174 2.441 1.00 69.12 103 ALA A N 1
ATOM 800 C CA . ALA A 1 103 ? -13.389 8.070 1.742 1.00 69.12 103 ALA A CA 1
ATOM 801 C C . ALA A 1 103 ? -12.713 8.476 0.415 1.00 69.12 103 ALA A C 1
ATOM 803 O O . ALA A 1 103 ? -11.748 7.833 0.002 1.00 69.12 103 ALA A O 1
ATOM 804 N N . LYS A 1 104 ? -13.195 9.533 -0.253 1.00 74.44 104 LYS A N 1
ATOM 805 C CA . LYS A 1 104 ? -12.559 10.090 -1.453 1.00 74.44 104 LYS A CA 1
ATOM 806 C C . LYS A 1 104 ? -11.195 10.689 -1.116 1.00 74.44 104 LYS A C 1
ATOM 808 O O . LYS A 1 104 ? -10.232 10.405 -1.811 1.00 74.44 104 LYS A O 1
ATOM 813 N N . ASP A 1 105 ? -11.111 11.426 -0.014 1.00 82.25 105 ASP A N 1
ATOM 814 C CA . ASP A 1 105 ? -9.872 12.072 0.422 1.00 82.25 105 ASP A CA 1
ATOM 815 C C . ASP A 1 105 ? -8.807 11.024 0.798 1.00 82.25 105 ASP A C 1
ATOM 817 O O . ASP A 1 105 ? -7.644 11.174 0.441 1.00 82.25 105 ASP A O 1
ATOM 821 N N . LEU A 1 106 ? -9.213 9.908 1.427 1.00 85.56 106 LEU A N 1
ATOM 822 C CA . LEU A 1 106 ? -8.323 8.767 1.688 1.00 85.56 106 LEU A CA 1
ATOM 823 C C . LEU A 1 106 ? -7.764 8.178 0.388 1.00 85.56 106 LEU A C 1
ATOM 825 O O . LEU A 1 106 ? -6.568 7.905 0.289 1.00 85.56 106 LEU A O 1
ATOM 829 N N . LYS A 1 107 ? -8.637 7.967 -0.604 1.00 88.38 107 LYS A N 1
ATOM 830 C CA . LYS A 1 107 ? -8.234 7.428 -1.903 1.00 88.38 107 LYS A CA 1
ATOM 831 C C . LYS A 1 107 ? -7.260 8.360 -2.611 1.00 88.38 107 LYS A C 1
ATOM 833 O O . LYS A 1 107 ? -6.280 7.876 -3.164 1.00 88.38 107 LYS A O 1
ATOM 838 N N . ASP A 1 108 ? -7.524 9.661 -2.593 1.00 87.06 108 ASP A N 1
ATOM 839 C CA . ASP A 1 108 ? -6.677 10.660 -3.244 1.00 87.06 108 ASP A CA 1
ATOM 840 C C . ASP A 1 108 ? -5.296 10.741 -2.565 1.00 87.06 108 ASP A C 1
ATOM 842 O O . ASP A 1 108 ? -4.275 10.797 -3.252 1.00 87.06 108 ASP A O 1
ATOM 846 N N . GLU A 1 109 ? -5.244 10.646 -1.233 1.00 86.50 109 GLU A N 1
ATOM 847 C CA . GLU A 1 109 ? -3.990 10.660 -0.469 1.00 86.50 109 GLU A CA 1
ATOM 848 C C . GLU A 1 109 ? -3.137 9.410 -0.733 1.00 86.50 109 GLU A C 1
ATOM 850 O O . GLU A 1 109 ? -1.937 9.512 -0.982 1.00 86.50 109 GLU A O 1
ATOM 855 N N . ILE A 1 110 ? -3.764 8.232 -0.790 1.00 89.56 110 ILE A N 1
ATOM 856 C CA . ILE A 1 110 ? -3.080 6.983 -1.155 1.00 89.56 110 ILE A CA 1
ATOM 857 C C . ILE A 1 110 ? -2.670 6.986 -2.635 1.00 89.56 110 ILE A C 1
ATOM 859 O O . ILE A 1 110 ? -1.579 6.531 -2.986 1.00 89.56 110 ILE A O 1
ATOM 863 N N . ALA A 1 111 ? -3.519 7.509 -3.522 1.00 88.31 111 ALA A N 1
ATOM 864 C CA . ALA A 1 111 ? -3.232 7.579 -4.950 1.00 88.31 111 ALA A CA 1
ATOM 865 C C . ALA A 1 111 ? -2.005 8.448 -5.249 1.00 88.31 111 ALA A C 1
ATOM 867 O O . ALA A 1 111 ? -1.260 8.111 -6.165 1.00 88.31 111 ALA A O 1
ATOM 868 N N . GLY A 1 112 ? -1.761 9.507 -4.469 1.00 86.44 112 GLY A N 1
ATOM 869 C CA . GLY A 1 112 ? -0.573 10.352 -4.614 1.00 86.44 112 GLY A CA 1
ATOM 870 C C . GLY A 1 112 ? 0.753 9.597 -4.469 1.00 86.44 112 GLY A C 1
ATOM 871 O O . GLY A 1 112 ? 1.736 9.971 -5.103 1.00 86.44 112 GLY A O 1
ATOM 872 N N . GLU A 1 113 ? 0.777 8.509 -3.694 1.00 88.50 113 GLU A N 1
ATOM 873 C CA . GLU A 1 113 ? 1.989 7.710 -3.463 1.00 88.50 113 GLU A CA 1
ATOM 874 C C . GLU A 1 113 ? 2.030 6.407 -4.279 1.00 88.50 113 GLU A C 1
ATOM 876 O O . GLU A 1 113 ? 3.110 5.851 -4.487 1.00 88.50 113 GLU A O 1
ATOM 881 N N . LEU A 1 114 ? 0.885 5.910 -4.760 1.00 86.12 114 LEU A N 1
ATOM 882 C CA . LEU A 1 114 ? 0.809 4.678 -5.559 1.00 86.12 114 LEU A CA 1
ATOM 883 C C . LEU A 1 114 ? 0.797 4.916 -7.067 1.00 86.12 114 LEU A C 1
ATOM 885 O O . LEU A 1 114 ? 1.280 4.069 -7.821 1.00 86.12 114 LEU A O 1
ATOM 889 N N . ALA A 1 115 ? 0.233 6.036 -7.520 1.00 84.38 115 ALA A N 1
ATOM 890 C CA . ALA A 1 115 ? 0.095 6.301 -8.940 1.00 84.38 115 ALA A CA 1
ATOM 891 C C . ALA A 1 115 ? 1.465 6.529 -9.578 1.00 84.38 115 ALA A C 1
ATOM 893 O O . ALA A 1 115 ? 2.243 7.381 -9.148 1.00 84.38 115 ALA A O 1
ATOM 894 N N . ARG A 1 116 ? 1.725 5.793 -10.660 1.00 83.25 116 ARG A N 1
ATOM 895 C CA . ARG A 1 116 ? 2.922 5.975 -11.474 1.00 83.25 116 ARG A CA 1
ATOM 896 C C . ARG A 1 116 ? 3.037 7.436 -11.951 1.00 83.25 116 ARG A C 1
ATOM 898 O O . ARG A 1 116 ? 2.098 7.927 -12.589 1.00 83.25 116 ARG A O 1
ATOM 905 N N . PRO A 1 117 ? 4.174 8.116 -11.712 1.00 84.44 117 PRO A N 1
ATOM 906 C CA . PRO A 1 117 ? 4.419 9.453 -12.237 1.00 84.44 117 PRO A CA 1
ATOM 907 C C . PRO A 1 117 ? 4.354 9.452 -13.765 1.00 84.44 117 PRO A C 1
ATOM 909 O O . PRO A 1 117 ? 4.943 8.593 -14.422 1.00 84.44 117 PRO A O 1
ATOM 912 N N . LYS A 1 118 ? 3.624 10.414 -14.338 1.00 83.38 118 LYS A N 1
ATOM 913 C CA . LYS A 1 118 ? 3.432 10.515 -15.797 1.00 83.38 118 LYS A CA 1
ATOM 914 C C . LYS A 1 118 ? 4.691 10.965 -16.532 1.00 83.38 118 LYS A C 1
ATOM 916 O O . LYS A 1 118 ? 4.845 10.654 -17.707 1.00 83.38 118 LYS A O 1
ATOM 921 N N . ASP A 1 119 ? 5.568 11.669 -15.827 1.00 84.31 119 ASP A N 1
ATOM 922 C CA . ASP A 1 119 ? 6.751 12.303 -16.404 1.00 84.31 119 ASP A CA 1
ATOM 923 C C . ASP A 1 119 ? 7.953 11.349 -16.462 1.00 84.31 119 ASP A C 1
ATOM 925 O O . ASP A 1 119 ? 8.994 11.695 -17.016 1.00 84.31 119 ASP A O 1
ATOM 929 N N . TYR A 1 120 ? 7.828 10.138 -15.903 1.00 80.19 120 TYR A N 1
ATOM 930 C CA . TYR A 1 120 ? 8.907 9.156 -15.889 1.00 80.19 120 TYR A CA 1
ATOM 931 C C . TYR A 1 120 ? 8.787 8.187 -17.062 1.00 80.19 120 TYR A C 1
ATOM 933 O O . TYR A 1 120 ? 7.800 7.455 -17.210 1.00 80.19 120 TYR A O 1
ATOM 941 N N . GLY A 1 121 ? 9.834 8.153 -17.885 1.00 75.69 121 GLY A N 1
ATOM 942 C CA . GLY A 1 121 ? 9.972 7.151 -18.933 1.00 75.69 121 GLY A CA 1
ATOM 943 C C . GLY A 1 121 ? 10.035 5.732 -18.344 1.00 75.69 121 GLY A C 1
ATOM 944 O O . GLY A 1 121 ? 10.535 5.551 -17.237 1.00 75.69 121 GLY A O 1
ATOM 945 N N . PRO A 1 122 ? 9.564 4.700 -19.066 1.00 68.50 122 PRO A N 1
ATOM 946 C CA . PRO A 1 122 ? 9.503 3.313 -18.587 1.00 68.50 122 PRO A CA 1
ATOM 947 C C . PRO A 1 122 ? 10.835 2.611 -18.346 1.00 68.50 122 PRO A C 1
ATOM 949 O O . PRO A 1 122 ? 10.796 1.448 -17.993 1.00 68.50 122 PRO A O 1
ATOM 952 N N . PHE A 1 123 ? 11.955 3.304 -18.532 1.00 78.94 123 PHE A N 1
ATOM 953 C CA . PHE A 1 123 ? 13.311 2.818 -18.270 1.00 78.94 123 PHE A CA 1
ATOM 954 C C . PHE A 1 123 ? 14.183 3.930 -17.676 1.00 78.94 123 PHE A C 1
ATOM 956 O O . PHE A 1 123 ? 15.405 3.933 -17.827 1.00 78.94 123 PHE A O 1
ATOM 963 N N . SER A 1 124 ? 13.549 4.962 -17.112 1.00 86.12 124 SER A N 1
ATOM 964 C CA . SER A 1 124 ? 14.278 6.084 -16.542 1.00 86.12 124 SER A CA 1
ATOM 965 C C . SER A 1 124 ? 14.791 5.706 -15.155 1.00 86.12 124 SER A C 1
ATOM 967 O O . SER A 1 124 ? 14.154 4.948 -14.420 1.00 86.12 124 SER A O 1
ATOM 969 N N . LYS A 1 125 ? 15.950 6.245 -14.777 1.00 87.94 125 LYS A N 1
ATOM 970 C CA . LYS A 1 125 ? 16.524 6.010 -13.450 1.00 87.94 125 LYS A CA 1
ATOM 971 C C . LYS A 1 125 ? 15.573 6.493 -12.349 1.00 87.94 125 LYS A C 1
ATOM 973 O O . LYS A 1 125 ? 15.435 5.839 -11.325 1.00 87.94 125 LYS A O 1
ATOM 978 N N . GLU A 1 126 ? 14.869 7.591 -12.601 1.00 89.81 126 GLU A N 1
ATOM 979 C CA . GLU A 1 126 ? 13.849 8.154 -11.719 1.00 89.81 126 GLU A CA 1
ATOM 980 C C . GLU A 1 126 ? 12.668 7.194 -11.538 1.00 89.81 126 GLU A C 1
ATOM 982 O O . GLU A 1 126 ? 12.158 7.060 -10.427 1.00 89.81 126 GLU A O 1
ATOM 987 N N . PHE A 1 127 ? 12.252 6.490 -12.601 1.00 85.81 127 PHE A N 1
ATOM 988 C CA . PHE A 1 127 ? 11.234 5.448 -12.489 1.00 85.81 127 PHE A CA 1
ATOM 989 C C . PHE A 1 127 ? 11.721 4.284 -11.634 1.00 85.81 127 PHE A C 1
ATOM 991 O O . PHE A 1 127 ? 10.989 3.872 -10.742 1.00 85.81 127 PHE A O 1
ATOM 998 N N . ALA A 1 128 ? 12.937 3.783 -11.867 1.00 85.69 128 ALA A N 1
ATOM 999 C CA . ALA A 1 128 ? 13.489 2.674 -11.094 1.00 85.69 128 ALA A CA 1
ATOM 1000 C C . ALA A 1 128 ? 13.649 3.031 -9.609 1.00 85.69 128 ALA A C 1
ATOM 1002 O O . ALA A 1 128 ? 13.192 2.290 -8.743 1.00 85.69 128 ALA A O 1
ATOM 1003 N N . GLU A 1 129 ? 14.204 4.206 -9.304 1.00 87.94 129 GLU A N 1
ATOM 1004 C CA . GLU A 1 129 ? 14.310 4.708 -7.931 1.00 87.94 129 GLU A CA 1
ATOM 1005 C C . GLU A 1 129 ? 12.929 4.853 -7.280 1.00 87.94 129 GLU A C 1
ATOM 1007 O O . GLU A 1 129 ? 12.728 4.414 -6.147 1.00 87.94 129 GLU A O 1
ATOM 1012 N N . TRP A 1 130 ? 11.949 5.404 -8.001 1.00 88.38 130 TRP A N 1
ATOM 1013 C CA . TRP A 1 130 ? 10.581 5.529 -7.504 1.00 88.38 130 TRP A CA 1
ATOM 1014 C C . TRP A 1 130 ? 9.906 4.166 -7.314 1.00 88.38 130 TRP A C 1
ATOM 1016 O O . TRP A 1 130 ? 9.207 3.981 -6.321 1.00 88.38 130 TRP A O 1
ATOM 1026 N N . ALA A 1 131 ? 10.084 3.222 -8.235 1.00 87.12 131 ALA A N 1
ATOM 1027 C CA . ALA A 1 131 ? 9.455 1.905 -8.196 1.00 87.12 131 ALA A CA 1
ATOM 1028 C C . ALA A 1 131 ? 10.093 0.994 -7.140 1.00 87.12 131 ALA A C 1
ATOM 1030 O O . ALA A 1 131 ? 9.401 0.131 -6.613 1.00 87.12 131 ALA A O 1
ATOM 1031 N N . SER A 1 132 ? 11.372 1.202 -6.807 1.00 87.81 132 SER A N 1
ATOM 1032 C CA . SER A 1 132 ? 12.076 0.481 -5.733 1.00 87.81 132 SER A CA 1
ATOM 1033 C C . SER A 1 132 ? 11.562 0.807 -4.327 1.00 87.81 132 SER A C 1
ATOM 1035 O O . SER A 1 132 ? 11.825 0.067 -3.380 1.00 87.81 132 SER A O 1
ATOM 1037 N N . ASP A 1 133 ? 10.819 1.907 -4.174 1.00 90.94 133 ASP A N 1
ATOM 1038 C CA . ASP A 1 133 ? 10.130 2.190 -2.921 1.00 90.94 133 ASP A CA 1
ATOM 1039 C C . ASP A 1 133 ? 8.951 1.232 -2.749 1.00 90.94 133 ASP A C 1
ATOM 1041 O O . ASP A 1 133 ? 8.132 1.056 -3.656 1.00 90.94 133 ASP A O 1
ATOM 1045 N N . PHE A 1 134 ? 8.804 0.685 -1.548 1.00 89.88 134 PHE A N 1
ATOM 1046 C CA . PHE A 1 134 ? 7.630 -0.095 -1.180 1.00 89.88 134 PHE A CA 1
ATOM 1047 C C . PHE A 1 134 ? 6.754 0.679 -0.199 1.00 89.88 134 PHE A C 1
ATOM 1049 O O . PHE A 1 134 ? 7.206 1.565 0.535 1.00 89.88 134 PHE A O 1
ATOM 1056 N N . ILE A 1 135 ? 5.463 0.369 -0.221 1.00 92.88 135 ILE A N 1
ATOM 1057 C CA . ILE A 1 135 ? 4.456 1.078 0.562 1.00 92.88 135 ILE A CA 1
ATOM 1058 C C . ILE A 1 135 ? 3.941 0.155 1.656 1.00 92.88 135 ILE A C 1
ATOM 1060 O O . ILE A 1 135 ? 3.505 -0.953 1.363 1.00 92.88 135 ILE A O 1
ATOM 1064 N N . GLU A 1 136 ? 3.935 0.613 2.904 1.00 95.25 136 GLU A N 1
ATOM 1065 C CA . GLU A 1 136 ? 3.259 -0.090 3.999 1.00 95.25 136 GLU A CA 1
ATOM 1066 C C . GLU A 1 136 ? 2.013 0.682 4.414 1.00 95.25 136 GLU A C 1
ATOM 1068 O O . GLU A 1 136 ? 2.079 1.869 4.727 1.00 95.25 136 GLU A O 1
ATOM 1073 N N . ILE A 1 137 ? 0.870 0.008 4.431 1.00 95.75 137 ILE A N 1
ATOM 1074 C CA . ILE A 1 137 ? -0.420 0.566 4.811 1.00 95.75 137 ILE A CA 1
ATOM 1075 C C . ILE A 1 137 ? -0.921 -0.187 6.038 1.00 95.75 137 ILE A C 1
ATOM 1077 O O . ILE A 1 137 ? -1.269 -1.365 5.982 1.00 95.75 137 ILE A O 1
ATOM 1081 N N . TYR A 1 138 ? -0.987 0.528 7.151 1.00 97.06 138 TYR A N 1
ATOM 1082 C CA . TYR A 1 138 ? -1.496 0.035 8.417 1.00 97.06 138 TYR A CA 1
ATOM 1083 C C . TYR A 1 138 ? -2.926 0.520 8.593 1.00 97.06 138 TYR A C 1
ATOM 1085 O O . TYR A 1 138 ? -3.158 1.729 8.674 1.00 97.06 138 TYR A O 1
ATOM 1093 N N . ILE A 1 139 ? -3.888 -0.399 8.619 1.00 95.88 139 ILE A N 1
ATOM 1094 C CA . ILE A 1 139 ? -5.314 -0.058 8.686 1.00 95.88 139 ILE A CA 1
ATOM 1095 C C . ILE A 1 139 ? -6.093 -1.034 9.571 1.00 95.88 139 ILE A C 1
ATOM 1097 O O . ILE A 1 139 ? -5.724 -2.208 9.678 1.00 95.88 139 ILE A O 1
ATOM 1101 N N . PRO A 1 140 ? -7.225 -0.593 10.146 1.00 95.25 140 PRO A N 1
ATOM 1102 C CA . PRO A 1 140 ? -8.078 -1.477 10.928 1.00 95.25 140 PRO A CA 1
ATOM 1103 C C . PRO A 1 140 ? -8.882 -2.370 9.991 1.00 95.25 140 PRO A C 1
ATOM 1105 O O . PRO A 1 140 ? -9.911 -1.939 9.485 1.00 95.25 140 PRO A O 1
ATOM 1108 N N . SER A 1 141 ? -8.451 -3.599 9.734 1.00 94.88 141 SER A N 1
ATOM 1109 C CA . SER A 1 141 ? -9.182 -4.570 8.907 1.00 94.88 141 SER A CA 1
ATOM 1110 C C . SER A 1 141 ? -9.449 -5.846 9.704 1.00 94.88 141 SER A C 1
ATOM 1112 O O . SER A 1 141 ? -8.497 -6.370 10.280 1.00 94.88 141 SER A O 1
ATOM 1114 N N . PRO A 1 142 ? -10.685 -6.390 9.685 1.00 92.69 142 PRO A N 1
ATOM 1115 C CA . PRO A 1 142 ? -10.994 -7.644 10.372 1.00 92.69 142 PRO A CA 1
ATOM 1116 C C . PRO A 1 142 ? -10.117 -8.814 9.923 1.00 92.69 142 PRO A C 1
ATOM 1118 O O . PRO A 1 142 ? -9.851 -9.711 10.707 1.00 92.69 142 PRO A O 1
ATOM 1121 N N . VAL A 1 143 ? -9.669 -8.816 8.664 1.00 93.56 143 VAL A N 1
ATOM 1122 C CA . VAL A 1 143 ? -8.811 -9.880 8.130 1.00 93.56 143 VAL A CA 1
ATOM 1123 C C . VAL A 1 143 ? -7.360 -9.695 8.560 1.00 93.56 143 VAL A C 1
ATOM 1125 O O . VAL A 1 143 ? -6.719 -10.662 8.955 1.00 93.56 143 VAL A O 1
ATOM 1128 N N . LEU A 1 144 ? -6.851 -8.460 8.539 1.00 94.75 144 LEU A N 1
ATOM 1129 C CA . LEU A 1 144 ? -5.485 -8.185 8.991 1.00 94.75 144 LEU A CA 1
ATOM 1130 C C . LEU A 1 144 ? -5.340 -8.412 10.505 1.00 94.75 144 LEU A C 1
ATOM 1132 O O . LEU A 1 144 ? -4.291 -8.858 10.960 1.00 94.75 144 LEU A O 1
ATOM 1136 N N . GLU A 1 145 ? -6.394 -8.148 11.287 1.00 94.44 145 GLU A N 1
ATOM 1137 C CA . GLU A 1 145 ? -6.432 -8.388 12.740 1.00 94.44 145 GLU A CA 1
ATOM 1138 C C . GLU A 1 145 ? -6.185 -9.863 13.104 1.00 94.44 145 GLU A C 1
ATOM 1140 O O . GLU A 1 145 ? -5.687 -10.161 14.188 1.00 94.44 145 GLU A O 1
ATOM 1145 N N . LEU A 1 146 ? -6.451 -10.790 12.176 1.00 92.19 146 LEU A N 1
ATOM 1146 C CA . LEU A 1 146 ? -6.159 -12.218 12.335 1.00 92.19 146 LEU A CA 1
ATOM 1147 C C . LEU A 1 146 ? -4.660 -12.555 12.218 1.00 92.19 146 LEU A C 1
ATOM 1149 O O . LEU A 1 146 ? -4.305 -13.730 12.274 1.00 92.19 146 LEU A O 1
ATOM 1153 N N . GLY A 1 147 ? -3.786 -11.558 12.046 1.00 90.62 147 GLY A N 1
ATOM 1154 C CA . GLY A 1 147 ? -2.346 -11.756 11.853 1.00 90.62 147 GLY A CA 1
ATOM 1155 C C . GLY A 1 1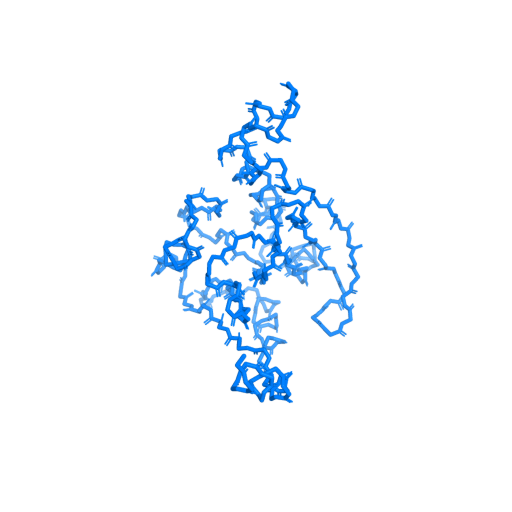47 ? -1.963 -12.103 10.413 1.00 90.62 147 GLY A C 1
ATOM 1156 O O . GLY A 1 147 ? -0.922 -12.716 10.188 1.00 90.62 147 GLY A O 1
ATOM 1157 N N . ILE A 1 148 ? -2.812 -11.741 9.444 1.00 92.62 148 ILE A N 1
ATOM 1158 C CA . ILE A 1 148 ? -2.533 -11.906 8.015 1.00 92.62 148 ILE A CA 1
ATOM 1159 C C . ILE A 1 148 ? -1.927 -10.605 7.486 1.00 92.62 148 ILE A C 1
ATOM 1161 O O . ILE A 1 148 ? -2.562 -9.552 7.556 1.00 92.62 148 ILE A O 1
ATOM 1165 N N . THR A 1 149 ? -0.737 -10.687 6.901 1.00 93.44 149 THR A N 1
ATOM 1166 C CA . THR A 1 149 ? -0.123 -9.600 6.133 1.00 93.44 149 THR A CA 1
ATOM 1167 C C . THR A 1 149 ? -0.423 -9.821 4.653 1.00 93.44 149 THR A C 1
ATOM 1169 O O . THR A 1 149 ? -0.209 -10.910 4.123 1.00 93.44 149 THR A O 1
ATOM 1172 N N . VAL A 1 150 ? -0.932 -8.799 3.966 1.00 94.88 150 VAL A N 1
ATOM 1173 C CA . VAL A 1 150 ? -1.322 -8.906 2.549 1.00 94.88 150 VAL A CA 1
ATOM 1174 C C . VAL A 1 150 ? -0.402 -8.054 1.692 1.00 94.88 150 VAL A C 1
ATOM 1176 O O . VAL A 1 150 ? -0.136 -6.912 2.043 1.00 94.88 150 VAL A O 1
ATOM 1179 N N . TYR A 1 151 ? 0.031 -8.564 0.547 1.00 93.31 151 TYR A N 1
ATOM 1180 C CA . TYR A 1 151 ? 0.828 -7.827 -0.425 1.00 93.31 151 TYR A CA 1
ATOM 1181 C C . TYR A 1 151 ? 0.041 -7.646 -1.726 1.00 93.31 151 TYR A C 1
ATOM 1183 O O . TYR A 1 151 ? -0.372 -8.628 -2.338 1.00 93.31 151 TYR A O 1
ATOM 1191 N N . ASP A 1 152 ? -0.167 -6.403 -2.163 1.00 91.50 152 ASP A N 1
ATOM 1192 C CA . ASP A 1 152 ? -0.546 -6.090 -3.545 1.00 91.50 152 ASP A CA 1
ATOM 1193 C C . ASP A 1 152 ? 0.724 -5.920 -4.367 1.00 91.50 152 ASP A C 1
ATOM 1195 O O . ASP A 1 152 ? 1.637 -5.182 -3.985 1.00 91.50 152 ASP A O 1
ATOM 1199 N N . THR A 1 153 ? 0.777 -6.606 -5.500 1.00 88.69 153 THR A N 1
ATOM 1200 C CA . THR A 1 153 ? 1.944 -6.583 -6.375 1.00 88.69 153 THR A CA 1
ATOM 1201 C C . THR A 1 153 ? 1.653 -5.821 -7.664 1.00 88.69 153 THR A C 1
ATOM 1203 O O . THR A 1 153 ? 0.505 -5.809 -8.137 1.00 88.69 153 THR A O 1
ATOM 1206 N N . PRO A 1 154 ? 2.674 -5.196 -8.280 1.00 83.88 154 PRO A N 1
ATOM 1207 C CA . PRO A 1 154 ? 2.535 -4.652 -9.619 1.00 83.88 154 PRO A CA 1
ATOM 1208 C C . PRO A 1 154 ? 2.006 -5.701 -10.591 1.00 83.88 154 PRO A C 1
ATOM 1210 O O . PRO A 1 154 ? 2.379 -6.873 -10.535 1.00 83.88 154 PRO A O 1
ATOM 1213 N N . GLY A 1 155 ? 1.095 -5.300 -11.478 1.00 78.81 155 GLY A N 1
ATOM 1214 C CA . GLY A 1 155 ? 0.574 -6.248 -12.450 1.00 78.81 155 GLY A CA 1
ATOM 1215 C C . GLY A 1 155 ? 1.585 -6.538 -13.546 1.00 78.81 155 GLY A C 1
ATOM 1216 O O . GLY A 1 155 ? 2.159 -5.611 -14.102 1.00 78.81 155 GLY A O 1
ATOM 1217 N N . PHE A 1 156 ? 1.725 -7.817 -13.887 1.00 74.94 156 PHE A N 1
ATOM 1218 C CA . PHE A 1 156 ? 2.672 -8.272 -14.900 1.00 74.94 156 PHE A CA 1
ATOM 1219 C C . PHE A 1 156 ? 2.334 -7.720 -16.302 1.00 74.94 156 PHE A C 1
ATOM 1221 O O . PHE A 1 156 ? 1.184 -7.809 -16.755 1.00 74.94 156 PHE A O 1
ATOM 1228 N N . HIS A 1 157 ? 3.338 -7.242 -17.028 1.00 70.81 157 HIS A N 1
ATOM 1229 C CA . HIS A 1 157 ? 3.351 -7.012 -18.470 1.00 70.81 157 HIS A CA 1
ATOM 1230 C C . HIS A 1 157 ? 4.624 -7.582 -19.106 1.00 70.81 157 HIS A C 1
ATOM 1232 O O . HIS A 1 157 ? 5.711 -7.555 -18.543 1.00 70.81 157 HIS A O 1
ATOM 1238 N N . PHE A 1 158 ? 4.493 -8.038 -20.355 1.00 50.50 158 PHE A N 1
ATOM 1239 C CA . PHE A 1 158 ? 5.578 -8.627 -21.153 1.00 50.50 158 PHE A CA 1
ATOM 1240 C C . PHE A 1 158 ? 6.728 -7.659 -21.506 1.00 50.50 158 PHE A C 1
ATOM 1242 O O . PHE A 1 158 ? 7.705 -8.082 -22.113 1.00 50.50 158 PHE A O 1
ATOM 1249 N N . GLY A 1 159 ? 6.621 -6.379 -21.140 1.00 61.84 159 GLY A N 1
ATOM 1250 C CA . GLY A 1 159 ? 7.661 -5.362 -21.316 1.00 61.84 159 GLY A CA 1
ATOM 1251 C C . GLY A 1 159 ? 7.866 -4.516 -20.062 1.00 61.84 159 GLY A C 1
ATOM 1252 O O . GLY A 1 159 ? 8.212 -3.343 -20.184 1.00 61.84 159 GLY A O 1
ATOM 1253 N N . ASP A 1 160 ? 7.564 -5.074 -18.887 1.00 66.56 160 ASP A N 1
ATOM 1254 C CA . ASP A 1 160 ? 7.795 -4.382 -17.623 1.00 66.56 160 ASP A CA 1
ATOM 1255 C C . ASP A 1 160 ? 9.274 -4.047 -17.434 1.00 66.56 160 ASP A C 1
ATOM 1257 O O . ASP A 1 160 ? 10.168 -4.789 -17.849 1.00 66.56 160 ASP A O 1
ATOM 1261 N N . ASP A 1 161 ? 9.510 -2.907 -16.789 1.00 66.69 161 ASP A N 1
ATOM 1262 C CA . ASP A 1 161 ? 10.841 -2.499 -16.362 1.00 66.69 161 ASP A CA 1
ATOM 1263 C C . ASP A 1 161 ? 11.438 -3.597 -15.454 1.00 66.69 161 ASP A C 1
ATOM 1265 O O . ASP A 1 161 ? 10.729 -4.090 -14.564 1.00 66.69 161 ASP A O 1
ATOM 1269 N N . PRO A 1 162 ? 12.712 -3.989 -15.652 1.00 80.06 162 PRO A N 1
ATOM 1270 C CA . PRO A 1 162 ? 13.401 -4.967 -14.812 1.00 80.06 162 PRO A CA 1
ATOM 1271 C C . PRO A 1 162 ? 13.214 -4.757 -13.306 1.00 80.06 162 PRO A C 1
ATOM 1273 O O . PRO A 1 162 ? 13.103 -5.746 -12.578 1.00 80.06 162 PRO A O 1
ATOM 1276 N N . ILE A 1 163 ? 13.099 -3.505 -12.847 1.00 77.25 163 ILE A N 1
ATOM 1277 C CA . ILE A 1 163 ? 12.903 -3.190 -11.427 1.00 77.25 163 ILE A CA 1
ATOM 1278 C C . ILE A 1 163 ? 11.611 -3.786 -10.855 1.00 77.25 163 ILE A C 1
ATOM 1280 O O . ILE A 1 163 ? 11.573 -4.201 -9.702 1.00 77.25 163 ILE A O 1
ATOM 1284 N N . LEU A 1 164 ? 10.543 -3.889 -11.654 1.00 77.62 164 LEU A N 1
ATOM 1285 C CA . LEU A 1 164 ? 9.274 -4.460 -11.196 1.00 77.62 164 LEU A CA 1
ATOM 1286 C C . LEU A 1 164 ? 9.408 -5.965 -10.956 1.00 77.62 164 LEU A C 1
ATOM 1288 O O . LEU A 1 164 ? 8.826 -6.496 -10.012 1.00 77.62 164 LEU A O 1
ATOM 1292 N N . VAL A 1 165 ? 10.205 -6.640 -11.788 1.00 78.62 165 VAL A N 1
ATOM 1293 C CA . VAL A 1 165 ? 10.525 -8.064 -11.638 1.00 78.62 165 VAL A CA 1
ATOM 1294 C C . VAL A 1 165 ? 11.455 -8.289 -10.446 1.00 78.62 165 VAL A C 1
ATOM 1296 O O . VAL A 1 165 ? 11.292 -9.277 -9.735 1.00 78.62 165 VAL A O 1
ATOM 1299 N N . GLU A 1 166 ? 12.416 -7.396 -10.220 1.00 80.56 166 GLU A N 1
ATOM 1300 C CA . GLU A 1 166 ? 13.322 -7.445 -9.068 1.00 80.56 166 GLU A CA 1
ATOM 1301 C C . GLU A 1 166 ? 12.561 -7.260 -7.750 1.00 80.56 166 GLU A C 1
ATOM 1303 O O . GLU A 1 166 ? 12.617 -8.137 -6.893 1.00 80.56 166 GLU A O 1
ATOM 1308 N N . ASN A 1 167 ? 11.712 -6.235 -7.653 1.00 79.69 167 ASN A N 1
ATOM 1309 C CA . ASN A 1 167 ? 10.851 -6.005 -6.489 1.00 79.69 167 ASN A CA 1
ATOM 1310 C C . ASN A 1 167 ? 9.952 -7.207 -6.146 1.00 79.69 167 ASN A C 1
ATOM 1312 O O . ASN A 1 167 ? 9.649 -7.457 -4.983 1.00 79.69 167 ASN A O 1
ATOM 1316 N N . LEU A 1 168 ? 9.476 -7.933 -7.163 1.00 76.62 168 LEU A N 1
ATOM 1317 C CA . LEU A 1 168 ? 8.682 -9.150 -6.984 1.00 76.62 168 LEU A CA 1
ATOM 1318 C C . LEU A 1 168 ? 9.515 -10.322 -6.462 1.00 76.62 168 LEU A C 1
ATOM 1320 O O . LEU A 1 168 ? 8.986 -11.144 -5.719 1.00 76.62 168 LEU A O 1
ATOM 1324 N N . LYS A 1 169 ? 10.786 -10.422 -6.870 1.00 78.19 169 LYS A N 1
ATOM 1325 C CA . LYS A 1 169 ? 11.708 -11.446 -6.364 1.00 78.19 169 LYS A CA 1
ATOM 1326 C C . LYS A 1 169 ? 12.063 -11.190 -4.909 1.00 78.19 169 LYS A C 1
ATOM 1328 O O . LYS A 1 169 ? 12.072 -12.142 -4.152 1.00 78.19 169 LYS A O 1
ATOM 1333 N N . ASP A 1 170 ? 12.269 -9.935 -4.522 1.00 74.69 170 ASP A N 1
ATOM 1334 C CA . ASP A 1 170 ? 12.582 -9.560 -3.136 1.00 74.69 170 ASP A CA 1
ATOM 1335 C C . ASP A 1 170 ? 11.436 -9.854 -2.149 1.00 74.69 170 ASP A C 1
ATOM 1337 O O . ASP A 1 170 ? 11.637 -9.850 -0.935 1.00 74.69 170 ASP A O 1
ATOM 1341 N N . LEU A 1 171 ? 10.223 -10.094 -2.660 1.00 73.50 171 LEU A N 1
ATOM 1342 C CA . LEU A 1 171 ? 9.060 -10.474 -1.862 1.00 73.50 171 LEU A CA 1
ATOM 1343 C C . LEU A 1 171 ? 8.995 -11.988 -1.559 1.00 73.50 171 LEU A C 1
ATOM 1345 O O . LEU A 1 171 ? 8.248 -12.373 -0.658 1.00 73.50 171 LEU A O 1
ATOM 1349 N N . ILE A 1 172 ? 9.712 -12.833 -2.315 1.00 61.50 172 ILE A N 1
ATOM 1350 C CA . ILE A 1 172 ? 9.682 -14.311 -2.244 1.00 61.50 172 ILE A CA 1
ATOM 1351 C C . ILE A 1 172 ? 10.957 -14.831 -1.577 1.00 61.50 172 ILE A C 1
ATOM 1353 O O . ILE A 1 172 ? 10.829 -15.715 -0.702 1.00 61.50 172 ILE A O 1
#

pLDDT: mean 81.27, std 13.47, range [48.06, 97.06]

Sequence (172 aa):
SDKMKILNEFKTFEEVQLAVCGYNSSGKTSFLHHFLGKGNFLPAGKGAVTARVVKFSYAPAEEARLLVQGGGFHSPVTKKLFNLSPYFLSTNQMTTQQKRKNAKDLKDEIAGELARPKDYGPFSKEFAEWASDFIEIYIPSPVLELGITVYDTPGFHFGDDPILVENLKDLI

Radius of gyration: 17.28 Å; chains: 1; bounding box: 34×43×51 Å